Protein AF-A0AAJ2A464-F1 (afdb_monomer)

Radius of gyration: 26.7 Å; Cα contacts (8 Å, |Δi|>4): 63; chains: 1; bounding box: 51×37×74 Å

Foldseek 3Di:
DDDPDFDADVVVHRDGCPDPVNVVVVVVVVVVVVVVVVVVVVVVVVVVVVCVVVVNADDDDDLADPVLLVVLVVCVVVPHDLVVSCVVSVHDSVSSVVSVVVVVVVVVCVVPDDPVVVVVCVPCPVVPPRDDDDPPDDDDDDDPPDD

Sequence (147 aa):
MNRDIQVICLAYGKQDLCATQNYGFLHALRLANDLEHKARLDRGRETSQGKKDDGIVQGRPLSLSHDQRQRALESLAMGSTVADVARTFETSRQTIMRLRDALRDADYCLGFAPADWRNQLVTERLARCELRTKPVGPKHGVCEIGA

Secondary structure (DSSP, 8-state):
-------B-TTT-S-BTTSGGGHHHHHHHHHHHHHHHHHHHHHHHHHHHHHHHTT---SSPPSS-HHHHHHHHHHHHTT--HHHHHHHTT--HHHHHHHHHHHHHHHHHHHSS-GGGGTTHHHHSTT-TT---------S-------

Nearest PDB structures (foldseek):
  2r0q-assembly1_F  TM=4.995E-01  e=3.765E-03  Staphylococcus aureus
  1pdn-assembly1_C  TM=8.675E-01  e=6.538E-01  Drosophila melanogaster
  1trr-assembly1_A  TM=3.636E-01  e=1.891E-01  Escherichia coli
  1tro-assembly2_E  TM=3.845E-01  e=3.404E-01  Escherichia coli str. K-12 substr. W3110
  2oz9-assembly1_R  TM=3.483E-01  e=1.032E+00  Escherichia coli

pLDDT: mean 76.91, std 22.48, range [30.61, 98.56]

Solvent-accessible surface area (backbone atoms only — not comparable to full-atom values): 9285 Å² total; per-residue (Å²): 134,88,71,99,68,83,43,68,47,77,92,86,33,99,47,53,52,74,40,80,91,29,47,70,56,54,48,49,53,49,51,51,50,54,50,53,52,48,56,53,50,51,53,51,49,54,55,52,46,52,37,48,75,72,67,49,85,78,81,79,81,72,94,57,54,75,68,54,48,52,53,48,51,51,43,44,72,74,66,49,51,57,67,56,51,14,58,78,65,76,46,55,49,68,57,45,50,51,54,53,49,54,49,52,54,49,53,52,55,65,74,73,54,62,79,78,57,63,75,64,47,71,80,58,46,84,80,51,78,84,68,88,72,81,80,86,65,83,75,92,70,79,92,79,81,80,131

Mean predicted aligned error: 13.82 Å

Structure (mmCIF, N/CA/C/O backbone):
data_AF-A0AAJ2A464-F1
#
_entry.id   AF-A0AAJ2A464-F1
#
loop_
_atom_site.group_PDB
_atom_site.id
_atom_site.type_symbol
_atom_site.label_atom_id
_atom_site.label_alt_id
_atom_site.label_comp_id
_atom_site.label_asym_id
_atom_site.label_entity_id
_atom_site.label_seq_id
_atom_site.pdbx_PDB_ins_code
_atom_site.Cartn_x
_atom_site.Cartn_y
_atom_site.Cartn_z
_atom_site.occupancy
_atom_site.B_iso_or_equiv
_atom_site.auth_seq_id
_atom_site.auth_comp_id
_atom_site.auth_asym_id
_atom_site.auth_atom_id
_atom_site.pdbx_PDB_model_num
ATOM 1 N N . MET A 1 1 ? -11.241 -19.244 16.516 1.00 41.16 1 MET A N 1
ATOM 2 C CA . MET A 1 1 ? -10.860 -19.772 17.843 1.00 41.16 1 MET A CA 1
ATOM 3 C C . MET A 1 1 ? -11.372 -18.776 18.873 1.00 41.16 1 MET A C 1
ATOM 5 O O . MET A 1 1 ? -10.781 -17.712 18.992 1.00 41.16 1 MET A O 1
ATOM 9 N N . ASN A 1 2 ? -12.519 -19.043 19.504 1.00 59.62 2 ASN A N 1
ATOM 10 C CA . ASN A 1 2 ? -12.995 -18.207 20.606 1.00 59.62 2 ASN A CA 1
ATOM 11 C C . ASN A 1 2 ? -12.286 -18.720 21.860 1.00 59.62 2 ASN A C 1
ATOM 13 O O . ASN A 1 2 ? -12.498 -19.866 22.249 1.00 59.62 2 ASN A O 1
ATOM 17 N N . ARG A 1 3 ? -11.337 -17.947 22.386 1.00 77.19 3 ARG A N 1
ATOM 18 C CA . ARG A 1 3 ? -10.705 -18.271 23.667 1.00 77.19 3 ARG A CA 1
ATOM 19 C C . ARG A 1 3 ? -11.686 -17.817 24.744 1.00 77.19 3 ARG A C 1
ATOM 21 O O . ARG A 1 3 ? -12.220 -16.721 24.620 1.00 77.19 3 ARG A O 1
ATOM 28 N N . ASP A 1 4 ? -11.936 -18.656 25.739 1.00 82.25 4 ASP A N 1
ATOM 29 C CA . ASP A 1 4 ? -12.827 -18.348 26.861 1.00 82.25 4 ASP A CA 1
ATOM 30 C C . ASP A 1 4 ? -12.165 -17.287 27.760 1.00 82.25 4 ASP A C 1
ATOM 32 O O . ASP A 1 4 ? -11.449 -17.598 28.710 1.00 82.25 4 ASP A O 1
ATOM 36 N N . ILE A 1 5 ? -12.259 -16.022 27.340 1.00 87.44 5 ILE A N 1
ATOM 37 C CA . ILE A 1 5 ? -11.577 -14.871 27.936 1.00 87.44 5 ILE A CA 1
ATOM 38 C C . ILE A 1 5 ? -12.632 -13.857 28.356 1.00 87.44 5 ILE A C 1
ATOM 40 O O . ILE A 1 5 ? -13.460 -13.446 27.545 1.00 87.44 5 ILE A O 1
ATOM 44 N N . GLN A 1 6 ? -12.529 -13.409 29.605 1.00 86.75 6 GLN A N 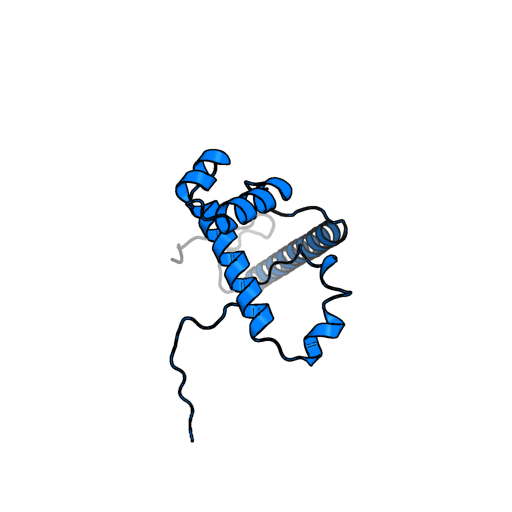1
ATOM 45 C CA . GLN A 1 6 ? -13.330 -12.320 30.153 1.00 86.75 6 GLN A CA 1
ATOM 46 C C . GLN A 1 6 ? -12.570 -11.003 30.015 1.00 86.75 6 GLN A C 1
ATOM 48 O O . GLN A 1 6 ? -11.372 -10.931 30.306 1.00 86.75 6 GLN A O 1
ATOM 53 N N . VAL A 1 7 ? -13.264 -9.951 29.589 1.00 88.69 7 VAL A N 1
ATOM 54 C CA . VAL A 1 7 ? -12.672 -8.621 29.408 1.00 88.69 7 VAL A CA 1
ATOM 55 C C . VAL A 1 7 ? -13.407 -7.640 30.305 1.00 88.69 7 VAL A C 1
ATOM 57 O O . VAL A 1 7 ? -14.565 -7.316 30.067 1.00 88.69 7 VAL A O 1
ATOM 60 N N . ILE A 1 8 ? -12.724 -7.137 31.333 1.00 90.44 8 ILE A N 1
ATOM 61 C CA . ILE A 1 8 ? -13.310 -6.220 32.317 1.00 90.44 8 ILE A CA 1
ATOM 62 C C . ILE A 1 8 ? -12.700 -4.830 32.140 1.00 90.44 8 ILE A C 1
ATOM 64 O O . ILE A 1 8 ? -11.484 -4.660 32.222 1.00 90.44 8 ILE A O 1
ATOM 68 N N . CYS A 1 9 ? -13.548 -3.820 31.939 1.00 85.19 9 CYS A N 1
ATOM 69 C CA . CYS A 1 9 ? -13.131 -2.419 31.904 1.00 85.19 9 CYS A CA 1
ATOM 70 C C . CYS A 1 9 ? -13.405 -1.750 33.254 1.00 85.19 9 CYS A C 1
ATOM 72 O O . CYS A 1 9 ? -14.538 -1.380 33.549 1.00 85.19 9 CYS A O 1
ATOM 74 N N . LEU A 1 10 ? -12.355 -1.537 34.056 1.00 90.38 10 LEU A N 1
ATOM 75 C CA . LEU A 1 10 ? -12.474 -0.992 35.417 1.00 90.38 10 LEU A CA 1
ATOM 76 C C . LEU A 1 10 ? -13.190 0.368 35.482 1.00 90.38 10 LEU A C 1
ATOM 78 O O . LEU A 1 10 ? -13.866 0.643 36.467 1.00 90.38 10 LEU A O 1
ATOM 82 N N . ALA A 1 11 ? -13.074 1.192 34.436 1.00 87.12 11 ALA A N 1
ATOM 83 C CA . ALA A 1 11 ? -13.729 2.498 34.359 1.00 87.12 11 ALA A CA 1
ATOM 84 C C . ALA A 1 11 ? -15.248 2.407 34.125 1.00 87.12 11 ALA A C 1
ATOM 86 O O . ALA A 1 11 ? -15.985 3.297 34.538 1.00 87.12 11 ALA A O 1
ATOM 87 N N . TYR A 1 12 ? -15.715 1.340 33.472 1.00 79.62 12 TYR A N 1
ATOM 88 C CA . TYR A 1 12 ? -17.135 1.094 33.204 1.00 79.62 12 TYR A CA 1
ATOM 89 C C . TYR A 1 12 ? -17.798 0.251 34.310 1.00 79.62 12 TYR A C 1
ATOM 91 O O . TYR A 1 12 ? -19.018 0.225 34.442 1.00 79.62 12 TYR A O 1
ATOM 99 N N . GLY A 1 13 ? -16.983 -0.416 35.131 1.00 83.88 13 GLY A N 1
ATOM 100 C CA . GLY A 1 13 ? -17.405 -1.246 36.254 1.00 83.88 13 GLY A CA 1
ATOM 101 C C . GLY A 1 13 ? -16.859 -2.671 36.158 1.00 83.88 13 GLY A C 1
ATOM 102 O O . GLY A 1 13 ? -16.203 -3.059 35.195 1.00 83.88 13 GLY A O 1
ATOM 103 N N . LYS A 1 14 ? -17.136 -3.496 37.172 1.00 84.56 14 LYS A N 1
ATOM 104 C CA . LYS A 1 14 ? -16.721 -4.913 37.206 1.00 84.56 14 LYS A CA 1
ATOM 105 C C . LYS A 1 14 ? -17.662 -5.809 36.384 1.00 84.56 14 LYS A C 1
ATOM 107 O O . LYS A 1 14 ? -18.168 -6.801 36.897 1.00 84.56 14 LYS A O 1
ATOM 112 N N . GLN A 1 15 ? -17.944 -5.429 35.140 1.00 83.81 15 GLN A N 1
ATOM 113 C CA . GLN A 1 15 ? -18.773 -6.206 34.215 1.00 83.81 15 GLN A CA 1
ATOM 114 C C . GLN A 1 15 ? -17.914 -6.778 33.088 1.00 83.81 15 GLN A C 1
ATOM 116 O O . GLN A 1 15 ? -17.019 -6.100 32.582 1.00 83.81 15 GLN A O 1
ATOM 121 N N . ASP A 1 16 ? -18.198 -8.019 32.698 1.00 87.94 16 ASP A N 1
ATOM 122 C CA . ASP A 1 16 ? -17.557 -8.646 31.546 1.00 87.94 16 ASP A CA 1
ATOM 123 C C . ASP A 1 16 ? -18.148 -8.085 30.248 1.00 87.94 16 ASP A C 1
ATOM 125 O O . ASP A 1 16 ? -19.330 -8.261 29.946 1.00 87.94 16 ASP A O 1
ATOM 129 N N . LEU A 1 17 ? -17.320 -7.403 29.464 1.00 86.38 17 LEU A N 1
ATOM 130 C CA . LEU A 1 17 ? -17.703 -6.806 28.189 1.00 86.38 17 LEU A CA 1
ATOM 131 C C . LEU A 1 17 ? -18.058 -7.857 27.133 1.00 86.38 17 LEU A C 1
ATOM 133 O O . LEU A 1 17 ? -18.781 -7.537 26.193 1.00 86.38 17 LEU A O 1
ATOM 137 N N . CYS A 1 18 ? -17.582 -9.095 27.285 1.00 84.50 18 CYS A N 1
ATOM 138 C CA . CYS A 1 18 ? -17.873 -10.198 26.372 1.00 84.50 18 CYS A CA 1
ATOM 139 C C . CYS A 1 18 ? -19.202 -10.911 26.674 1.00 84.50 18 CYS A C 1
ATOM 141 O O . CYS A 1 18 ? -19.630 -11.754 25.880 1.00 84.50 18 CYS A O 1
ATOM 143 N N . ALA A 1 19 ? -19.881 -10.553 27.771 1.00 86.06 19 ALA A N 1
ATOM 144 C CA . ALA A 1 19 ? -21.200 -11.077 28.099 1.00 86.06 19 ALA A CA 1
ATOM 145 C C . ALA A 1 19 ? -22.250 -10.672 27.049 1.00 86.06 19 ALA A C 1
ATOM 147 O O . ALA A 1 19 ? -22.205 -9.584 26.471 1.00 86.06 19 ALA A O 1
ATOM 148 N N . THR A 1 20 ? -23.251 -11.528 26.837 1.00 84.88 20 THR A N 1
ATOM 149 C CA . THR A 1 20 ? -24.300 -11.352 25.813 1.00 84.88 20 THR A CA 1
ATOM 150 C C . THR A 1 20 ? -25.071 -10.035 25.943 1.00 84.88 20 THR A C 1
ATOM 152 O O . THR A 1 20 ? -25.411 -9.409 24.940 1.00 84.88 20 THR A O 1
ATOM 155 N N . GLN A 1 21 ? -25.285 -9.564 27.174 1.00 85.25 21 GLN A N 1
ATOM 156 C CA . GLN A 1 21 ? -25.907 -8.271 27.483 1.00 85.25 21 GLN A CA 1
ATOM 157 C C . GLN A 1 21 ? -25.137 -7.056 26.931 1.00 85.25 21 GLN A C 1
ATOM 159 O O . GLN A 1 21 ? -25.728 -6.005 26.701 1.00 85.25 21 GLN A O 1
ATOM 164 N N . ASN A 1 22 ? -23.834 -7.207 26.674 1.00 85.00 22 ASN A N 1
ATOM 165 C CA . ASN A 1 22 ? -22.933 -6.135 26.252 1.00 85.00 22 ASN A CA 1
ATOM 166 C C . ASN A 1 22 ? -22.620 -6.166 24.744 1.00 85.00 22 ASN A C 1
ATOM 168 O O . ASN A 1 22 ? -21.819 -5.362 24.261 1.00 85.00 22 ASN A O 1
ATOM 172 N N . TYR A 1 23 ? -23.282 -7.027 23.959 1.00 88.62 23 TYR A N 1
ATOM 173 C CA . TYR A 1 23 ? -23.063 -7.088 22.509 1.00 88.62 23 TYR A CA 1
ATOM 174 C C . TYR A 1 23 ? -23.372 -5.779 21.787 1.00 88.62 23 TYR A C 1
ATOM 176 O O . TYR A 1 23 ? -22.625 -5.407 20.885 1.00 88.62 23 TYR A O 1
ATOM 184 N N . GLY A 1 24 ? -24.414 -5.049 22.198 1.00 89.81 24 GLY A N 1
ATOM 185 C CA . GLY A 1 24 ? -24.707 -3.729 21.633 1.00 89.81 24 GLY A CA 1
ATOM 186 C C . GLY A 1 24 ? -23.553 -2.740 21.842 1.00 89.81 24 GLY A C 1
ATOM 187 O O . GLY A 1 24 ? -23.192 -2.006 20.925 1.00 89.81 24 GLY A O 1
ATOM 188 N N . PHE A 1 25 ? -22.912 -2.785 23.013 1.00 89.12 25 PHE A N 1
ATOM 189 C CA . PHE A 1 25 ? -21.766 -1.938 23.342 1.00 89.12 25 PHE A CA 1
ATOM 190 C C . PHE A 1 25 ? -20.516 -2.318 22.538 1.00 89.12 25 PHE A C 1
ATOM 192 O O . PHE A 1 25 ? -19.905 -1.456 21.906 1.00 89.12 25 PHE A O 1
ATOM 199 N N . LEU A 1 26 ? -20.163 -3.608 22.483 1.00 90.19 26 LEU A N 1
ATOM 200 C CA . LEU A 1 26 ? -19.050 -4.079 21.648 1.00 90.19 26 LEU A CA 1
ATOM 201 C C . LEU A 1 26 ? -19.278 -3.769 20.163 1.00 90.19 26 LEU A C 1
ATOM 203 O O . LEU A 1 26 ? -18.339 -3.413 19.450 1.00 90.19 26 LEU A O 1
ATOM 207 N N . HIS A 1 27 ? -20.523 -3.871 19.695 1.00 92.88 27 HIS A N 1
ATOM 208 C CA . HIS A 1 27 ? -20.884 -3.502 18.334 1.00 92.88 27 HIS A CA 1
ATOM 209 C C . HIS A 1 27 ? -20.692 -2.002 18.089 1.00 92.88 27 HIS A C 1
ATOM 211 O O . HIS A 1 27 ? -20.088 -1.631 17.086 1.00 92.88 27 HIS A O 1
ATOM 217 N N . ALA A 1 28 ? -21.112 -1.145 19.022 1.00 94.75 28 ALA A N 1
ATOM 218 C CA . ALA A 1 28 ? -20.885 0.295 18.935 1.00 94.75 28 ALA A CA 1
ATOM 219 C C . ALA A 1 28 ? -19.387 0.646 18.886 1.00 94.7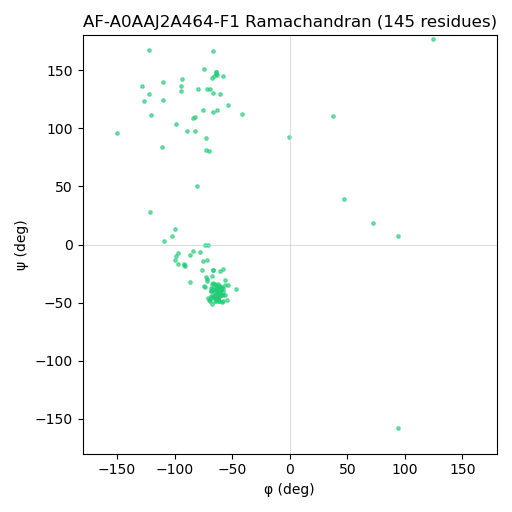5 28 ALA A C 1
ATOM 221 O O . ALA A 1 28 ? -18.977 1.435 18.037 1.00 94.75 28 ALA A O 1
ATOM 222 N N . LEU A 1 29 ? -18.552 0.014 19.723 1.00 93.31 29 LEU A N 1
ATOM 223 C CA . LEU A 1 29 ? -17.094 0.191 19.676 1.00 93.31 29 LEU A CA 1
ATOM 224 C C . LEU A 1 29 ? -16.504 -0.238 18.330 1.00 93.31 29 LEU A C 1
ATOM 226 O O . LEU A 1 29 ? -15.646 0.451 17.778 1.00 93.31 29 LEU A O 1
ATOM 230 N N . ARG A 1 30 ? -16.982 -1.355 17.775 1.00 95.88 30 ARG A N 1
ATOM 231 C CA . ARG A 1 30 ? -16.562 -1.815 16.450 1.00 95.88 30 ARG A CA 1
ATOM 232 C C . ARG A 1 30 ? -16.933 -0.808 15.364 1.00 95.88 30 ARG A C 1
ATOM 234 O O . ARG A 1 30 ? -16.079 -0.468 14.553 1.00 95.88 30 ARG A O 1
ATOM 241 N N . LEU A 1 31 ? -18.165 -0.301 15.374 1.00 98.44 31 LEU A N 1
ATOM 242 C CA . LEU A 1 31 ? -18.615 0.717 14.423 1.00 98.44 31 LEU A CA 1
ATOM 243 C C . LEU A 1 31 ? -17.802 2.012 14.547 1.00 98.44 31 LEU A C 1
ATOM 245 O O . LEU A 1 31 ? -17.436 2.595 13.528 1.00 98.44 31 LEU A O 1
ATOM 249 N N . ALA A 1 32 ? -17.479 2.437 15.771 1.00 98.25 32 ALA A N 1
ATOM 250 C CA . ALA A 1 32 ? -16.634 3.604 16.012 1.00 98.25 32 ALA A CA 1
ATOM 251 C C . ALA A 1 32 ? -15.224 3.413 15.428 1.00 98.25 32 ALA A C 1
ATOM 253 O O . ALA A 1 32 ? -14.736 4.280 14.704 1.00 98.25 32 ALA A O 1
ATOM 254 N N . ASN A 1 33 ? -14.603 2.253 15.665 1.00 98.31 33 ASN A N 1
ATOM 255 C CA . ASN A 1 33 ? -13.309 1.908 15.075 1.00 98.31 33 ASN A CA 1
ATOM 256 C C . ASN A 1 33 ? -13.368 1.862 13.539 1.00 98.31 33 ASN A C 1
ATOM 258 O O . ASN A 1 33 ? -12.478 2.383 12.868 1.00 98.31 33 ASN A O 1
ATOM 262 N N . ASP A 1 34 ? -14.416 1.265 12.969 1.00 98.25 34 ASP A N 1
ATOM 263 C CA . ASP A 1 34 ? -14.588 1.175 11.517 1.00 98.25 34 ASP A CA 1
ATOM 264 C C . ASP A 1 34 ? -14.755 2.567 10.885 1.00 98.25 34 ASP A C 1
ATOM 266 O O . ASP A 1 34 ? -14.211 2.829 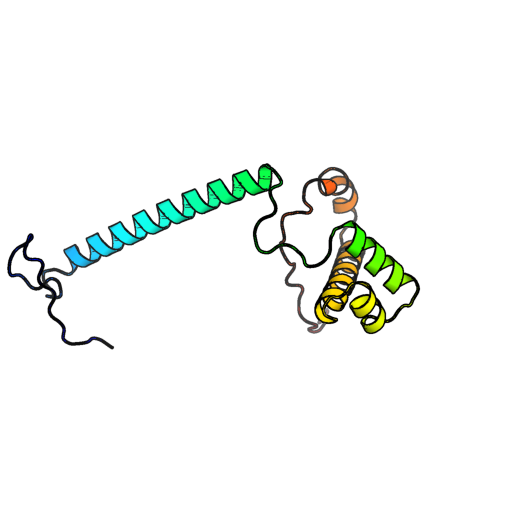9.809 1.00 98.25 34 ASP A O 1
ATOM 270 N N . LEU A 1 35 ? -15.466 3.476 11.559 1.00 98.50 35 LEU A N 1
ATOM 271 C CA . LEU A 1 35 ? -15.618 4.868 11.139 1.00 98.50 35 LEU A CA 1
ATOM 272 C C . LEU A 1 35 ? -14.284 5.621 11.180 1.00 98.50 35 LEU A C 1
ATOM 274 O O . LEU A 1 35 ? -13.913 6.256 10.193 1.00 98.50 35 LEU A O 1
ATOM 278 N N . GLU A 1 36 ? -13.533 5.518 12.279 1.00 98.56 36 GLU A N 1
ATOM 279 C CA . GLU A 1 36 ? -12.224 6.167 12.411 1.00 98.56 36 GLU A CA 1
ATOM 280 C C . GLU A 1 36 ? -11.232 5.638 11.368 1.00 98.56 36 GLU A C 1
ATOM 282 O O . GLU A 1 36 ? -10.506 6.404 10.726 1.00 98.56 36 GLU A O 1
ATOM 287 N N . HIS A 1 37 ? -11.220 4.321 11.157 1.00 98.25 37 HIS A N 1
ATOM 288 C CA . HIS A 1 37 ? -10.359 3.688 10.170 1.00 98.25 37 HIS A CA 1
ATOM 289 C C . HIS A 1 37 ? -10.673 4.178 8.754 1.00 98.25 37 HIS A C 1
ATOM 291 O O . HIS A 1 37 ? -9.752 4.540 8.020 1.00 98.25 37 HIS A O 1
ATOM 297 N N . LYS A 1 38 ? -11.959 4.256 8.386 1.00 98.38 38 LYS A N 1
ATOM 298 C CA . LYS A 1 38 ? -12.386 4.805 7.091 1.00 98.38 38 LYS A CA 1
ATOM 299 C C . LYS A 1 38 ? -11.978 6.267 6.937 1.00 98.38 38 LYS A C 1
ATOM 301 O O . LYS A 1 38 ? -11.310 6.591 5.963 1.00 98.38 38 LYS A O 1
ATOM 306 N N . ALA A 1 39 ? -12.248 7.111 7.933 1.00 98.31 39 ALA A N 1
ATOM 307 C CA . ALA A 1 39 ? -11.858 8.521 7.896 1.00 98.31 39 ALA A CA 1
ATOM 308 C C . ALA A 1 39 ? -10.335 8.710 7.726 1.00 98.31 39 ALA A C 1
ATOM 310 O O . ALA A 1 39 ? -9.884 9.590 6.989 1.00 98.31 39 ALA A O 1
ATOM 311 N N . ARG A 1 40 ? -9.521 7.860 8.368 1.00 97.88 40 ARG A N 1
ATOM 312 C CA . ARG A 1 40 ? -8.059 7.853 8.197 1.00 97.88 40 ARG A CA 1
ATOM 313 C C . ARG A 1 40 ? -7.646 7.424 6.785 1.00 97.88 40 ARG A C 1
ATOM 315 O O . ARG A 1 40 ? -6.753 8.044 6.207 1.00 97.88 40 ARG A O 1
ATOM 322 N N . LEU A 1 41 ? -8.265 6.375 6.240 1.00 98.31 41 LEU A N 1
ATOM 323 C CA . LEU A 1 41 ? -7.994 5.898 4.881 1.00 98.31 41 LEU A CA 1
ATOM 324 C C . LEU A 1 41 ? -8.370 6.939 3.829 1.00 98.31 41 LEU A C 1
ATOM 326 O O . LEU A 1 41 ? -7.593 7.157 2.902 1.00 98.31 41 LEU A O 1
ATOM 330 N N . ASP A 1 42 ? -9.520 7.588 3.980 1.00 98.25 42 ASP A N 1
ATOM 331 C CA . ASP A 1 42 ? -10.018 8.568 3.018 1.00 98.25 42 ASP A CA 1
ATOM 332 C C . ASP A 1 42 ? -9.112 9.801 2.978 1.00 98.25 42 ASP A C 1
ATOM 334 O O . ASP A 1 42 ? -8.622 10.156 1.908 1.00 98.25 42 ASP A O 1
ATOM 338 N N . ARG A 1 43 ? -8.700 10.327 4.139 1.00 98.19 43 ARG A N 1
ATOM 339 C CA . ARG A 1 43 ? -7.662 11.371 4.201 1.00 98.19 43 ARG A CA 1
ATOM 340 C C . ARG A 1 43 ? -6.341 10.921 3.561 1.00 98.19 43 ARG A C 1
ATOM 342 O O . ARG A 1 43 ? -5.666 11.685 2.872 1.00 98.19 43 ARG A O 1
ATOM 349 N N . GLY A 1 44 ? -5.940 9.669 3.784 1.00 97.25 44 GLY A N 1
ATOM 350 C CA . GLY A 1 44 ? -4.753 9.075 3.160 1.00 97.25 44 GLY A CA 1
ATOM 351 C C . GLY A 1 44 ? -4.844 9.011 1.630 1.00 97.25 44 GLY A C 1
ATOM 352 O O . GLY A 1 44 ? -3.856 9.238 0.930 1.00 97.25 44 GLY A O 1
ATOM 353 N N . ARG A 1 45 ? -6.034 8.735 1.094 1.00 96.00 45 ARG A N 1
ATOM 354 C CA . ARG A 1 45 ? -6.305 8.727 -0.349 1.00 96.00 45 ARG A CA 1
ATOM 355 C C . ARG A 1 45 ? -6.292 10.129 -0.931 1.00 96.00 45 ARG A C 1
ATOM 357 O O . ARG A 1 45 ? -5.629 10.319 -1.941 1.00 96.00 45 ARG A O 1
ATOM 364 N N . GLU A 1 46 ? -6.950 11.086 -0.285 1.00 96.81 46 GLU A N 1
ATOM 365 C CA . GLU A 1 46 ? -6.956 12.496 -0.698 1.00 96.81 46 GLU A CA 1
ATOM 366 C C . GLU A 1 46 ? -5.534 13.056 -0.745 1.00 96.81 46 GLU A C 1
ATOM 368 O O . GLU A 1 46 ? -5.106 13.598 -1.758 1.00 96.81 46 GLU A O 1
ATOM 373 N N . THR A 1 47 ? -4.748 12.830 0.310 1.00 95.75 47 THR A N 1
ATOM 374 C CA . THR A 1 47 ? -3.341 13.261 0.351 1.00 95.75 47 THR A CA 1
ATOM 375 C C . THR A 1 47 ? -2.477 12.561 -0.696 1.00 95.75 47 THR A C 1
ATOM 377 O O . THR A 1 47 ? -1.629 13.199 -1.316 1.00 95.75 47 THR A O 1
ATOM 380 N N . SER A 1 48 ? -2.683 11.263 -0.934 1.00 94.19 48 SER A N 1
ATOM 381 C CA . SER A 1 48 ? -1.985 10.545 -2.010 1.00 94.19 48 SER A CA 1
ATOM 382 C C . SER A 1 48 ? -2.389 11.052 -3.393 1.00 94.19 48 SER A C 1
ATOM 384 O O . SER A 1 48 ? -1.557 11.050 -4.295 1.00 94.19 48 SER A O 1
ATOM 386 N N . GLN A 1 49 ? -3.650 11.451 -3.570 1.00 93.12 49 GLN A N 1
ATOM 387 C CA . GLN A 1 49 ? -4.157 12.012 -4.816 1.00 93.12 49 GLN A CA 1
ATOM 388 C C . GLN A 1 49 ? -3.570 13.399 -5.068 1.00 93.12 49 GLN A C 1
ATOM 390 O O . GLN A 1 49 ? -2.989 13.590 -6.125 1.00 93.12 49 GLN A O 1
ATOM 395 N N . GLY A 1 50 ? -3.571 14.290 -4.072 1.00 92.94 50 GLY A N 1
ATOM 396 C CA . GLY A 1 50 ? -2.917 15.597 -4.189 1.00 92.94 50 GLY A CA 1
ATOM 397 C C . GLY A 1 50 ? -1.436 15.475 -4.556 1.00 92.94 50 GLY A C 1
ATOM 398 O O . GLY A 1 50 ? -0.977 16.114 -5.489 1.00 92.94 50 GLY A O 1
ATOM 399 N N . LYS A 1 51 ? -0.701 14.540 -3.934 1.00 93.31 51 LYS A N 1
ATOM 400 C CA . LYS A 1 51 ? 0.698 14.277 -4.315 1.00 93.31 51 LYS A CA 1
ATOM 401 C C . LYS A 1 51 ? 0.864 13.786 -5.753 1.00 93.31 51 LYS A C 1
ATOM 403 O O . LYS A 1 51 ? 1.879 14.084 -6.369 1.00 93.31 51 LYS A O 1
ATOM 408 N N . LYS A 1 52 ? -0.077 12.988 -6.265 1.00 88.19 52 LYS A N 1
ATOM 409 C CA . LYS A 1 52 ? -0.058 12.557 -7.671 1.00 88.19 52 LYS A CA 1
ATOM 410 C C . LYS A 1 52 ? -0.328 13.734 -8.601 1.00 88.19 52 LYS A C 1
ATOM 412 O O . LYS A 1 52 ? 0.324 13.829 -9.629 1.00 88.19 52 LYS A O 1
ATOM 417 N N . ASP A 1 53 ? -1.255 14.611 -8.232 1.00 90.00 53 ASP A N 1
ATOM 418 C CA . ASP A 1 53 ? -1.585 15.805 -9.013 1.00 90.00 53 ASP A CA 1
ATOM 419 C C . ASP A 1 53 ? -0.402 16.797 -9.029 1.00 90.00 53 ASP A C 1
ATOM 421 O O . ASP A 1 53 ? -0.126 17.409 -10.057 1.00 90.00 53 ASP A O 1
ATOM 425 N N . ASP A 1 54 ? 0.377 16.851 -7.942 1.00 92.44 54 ASP A N 1
ATOM 426 C CA . ASP A 1 54 ? 1.653 17.578 -7.843 1.00 92.44 54 ASP A CA 1
ATOM 427 C C . ASP A 1 54 ? 2.822 16.891 -8.595 1.00 92.44 54 ASP A C 1
ATOM 429 O O . ASP A 1 54 ? 3.953 17.382 -8.569 1.00 92.44 54 ASP A O 1
ATOM 433 N N . GLY A 1 55 ? 2.596 15.735 -9.234 1.00 87.56 55 GLY A N 1
ATOM 434 C CA . GLY A 1 55 ? 3.621 14.972 -9.962 1.00 87.56 55 GLY A CA 1
ATOM 435 C C . GLY A 1 55 ? 4.651 14.271 -9.067 1.00 87.56 55 GLY A C 1
ATOM 436 O O . GLY A 1 55 ? 5.752 13.925 -9.501 1.00 87.56 55 GLY A O 1
ATOM 437 N N . ILE A 1 56 ? 4.344 14.076 -7.781 1.00 87.69 56 ILE A N 1
ATOM 438 C CA . ILE A 1 56 ? 5.232 13.384 -6.846 1.00 87.69 56 ILE A CA 1
ATOM 439 C C . ILE A 1 56 ? 5.051 11.874 -7.014 1.00 87.69 56 ILE A C 1
ATOM 441 O O . ILE A 1 56 ? 4.055 11.289 -6.569 1.00 87.69 56 ILE A O 1
ATOM 445 N N . VAL A 1 57 ? 6.077 11.222 -7.567 1.00 85.62 57 VAL A N 1
ATOM 446 C CA . VAL A 1 57 ? 6.127 9.765 -7.756 1.00 85.62 57 VAL A CA 1
ATOM 447 C C . VAL A 1 57 ? 5.855 9.029 -6.439 1.00 85.62 57 VAL A C 1
ATOM 449 O O . VAL A 1 57 ? 6.584 9.164 -5.455 1.00 85.62 57 VAL A O 1
ATOM 452 N N . GLN A 1 58 ? 4.801 8.209 -6.427 1.00 86.75 58 GLN A N 1
ATOM 453 C CA . GLN A 1 58 ? 4.409 7.402 -5.270 1.00 86.75 58 GLN A CA 1
ATOM 454 C C . GLN A 1 58 ? 5.001 5.988 -5.333 1.00 86.75 58 GLN A C 1
ATOM 456 O O . GLN A 1 58 ? 4.997 5.332 -6.376 1.00 86.75 58 GLN A O 1
ATOM 461 N N . GLY A 1 59 ? 5.406 5.465 -4.175 1.00 88.56 59 GLY A N 1
ATOM 462 C CA . GLY A 1 59 ? 5.865 4.086 -4.018 1.00 88.56 59 GLY A CA 1
ATOM 463 C C . GLY A 1 59 ? 7.379 3.925 -4.132 1.00 88.56 59 GLY A C 1
ATOM 464 O O . GLY A 1 59 ? 8.149 4.848 -3.881 1.00 88.56 59 GLY A O 1
ATOM 465 N N . ARG A 1 60 ? 7.821 2.703 -4.446 1.00 89.69 60 ARG A N 1
ATOM 466 C CA . ARG A 1 60 ? 9.250 2.403 -4.574 1.00 89.69 60 ARG A CA 1
ATOM 467 C C . ARG A 1 60 ? 9.799 3.055 -5.852 1.00 89.69 60 ARG A C 1
ATOM 469 O O . ARG A 1 60 ? 9.184 2.861 -6.903 1.00 89.69 60 ARG A O 1
ATOM 476 N N . PRO A 1 61 ? 10.959 3.734 -5.801 1.00 86.38 61 PRO A N 1
ATOM 477 C CA . PRO A 1 61 ? 11.590 4.264 -7.003 1.00 86.38 61 PRO A CA 1
ATOM 478 C C . PRO A 1 61 ? 11.882 3.147 -8.011 1.00 86.38 61 PRO A C 1
ATOM 480 O O . PRO A 1 61 ? 12.198 2.009 -7.643 1.00 86.38 61 PRO A O 1
ATOM 483 N N . LEU A 1 62 ? 11.757 3.475 -9.297 1.00 86.44 62 LEU A N 1
ATOM 484 C CA . LEU A 1 62 ? 12.112 2.567 -10.384 1.00 86.44 62 LEU A CA 1
ATOM 485 C C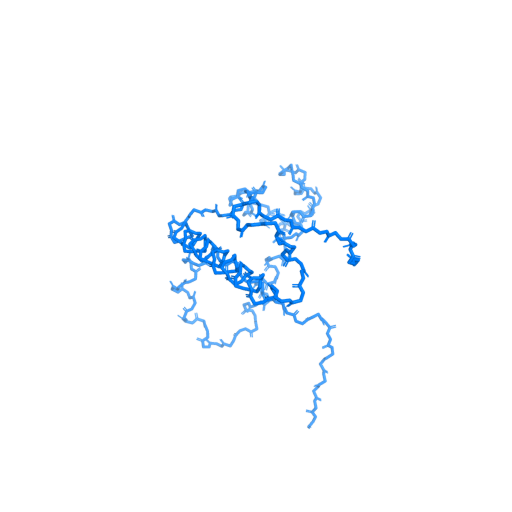 . LEU A 1 62 ? 13.624 2.319 -10.380 1.00 86.44 62 LEU A C 1
ATOM 487 O O . LEU A 1 62 ? 14.408 3.215 -10.085 1.00 86.44 62 LEU A O 1
ATOM 491 N N . SER A 1 63 ? 14.039 1.104 -10.742 1.00 87.50 63 SER A N 1
ATOM 492 C CA . SER A 1 63 ? 15.462 0.742 -10.814 1.00 87.50 63 SER A CA 1
ATOM 493 C C . SER A 1 63 ? 16.203 1.377 -11.992 1.00 87.50 63 SER A C 1
ATOM 495 O O . SER A 1 63 ? 17.418 1.278 -12.051 1.00 87.50 63 SER A O 1
ATOM 497 N N . LEU A 1 64 ? 15.474 1.947 -12.954 1.00 88.25 64 LEU A N 1
ATOM 498 C CA . LEU A 1 64 ? 16.016 2.622 -14.130 1.00 88.25 64 LEU A CA 1
ATOM 499 C C . LEU A 1 64 ? 15.371 4.003 -14.239 1.00 88.25 64 LEU A C 1
ATOM 501 O O . LEU A 1 64 ? 14.148 4.117 -14.088 1.00 88.25 64 LEU A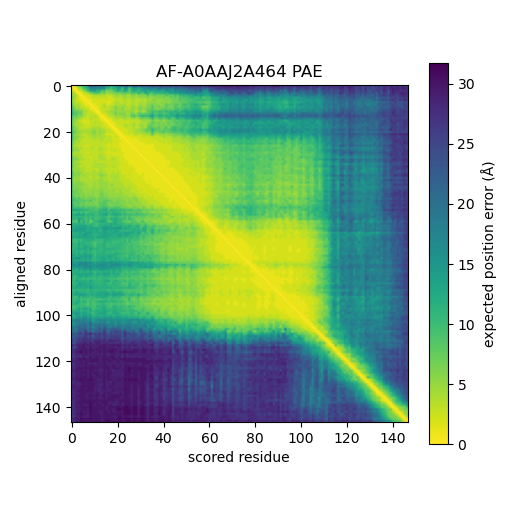 O 1
ATOM 505 N N . SER A 1 65 ? 16.173 5.022 -14.542 1.00 88.44 65 SER A N 1
ATOM 506 C CA . SER A 1 65 ? 15.670 6.355 -14.888 1.00 88.44 65 SER A CA 1
ATOM 507 C C . SER A 1 65 ? 14.916 6.339 -16.222 1.00 88.44 65 SER A C 1
ATOM 509 O O . SER A 1 65 ? 14.999 5.376 -16.989 1.00 88.44 65 SER A O 1
ATOM 511 N N . HIS A 1 66 ? 14.180 7.410 -16.521 1.00 85.00 66 HIS A N 1
ATOM 512 C CA . HIS A 1 66 ? 13.479 7.549 -17.799 1.00 85.00 66 HIS A CA 1
ATOM 513 C C . HIS A 1 66 ? 14.434 7.377 -18.998 1.00 85.00 66 HIS A C 1
ATOM 515 O O . HIS A 1 66 ? 14.189 6.548 -19.874 1.00 85.00 66 HIS A O 1
ATOM 521 N N . ASP A 1 67 ? 15.582 8.055 -18.970 1.00 87.62 67 ASP A N 1
ATOM 522 C CA . ASP A 1 67 ? 16.578 7.994 -20.045 1.00 87.62 67 ASP A CA 1
ATOM 523 C C . ASP A 1 67 ? 17.220 6.610 -20.169 1.00 87.62 67 ASP A C 1
ATOM 525 O O . ASP A 1 67 ? 17.436 6.109 -21.271 1.00 87.62 67 ASP A O 1
ATOM 529 N N . GLN A 1 68 ? 17.496 5.951 -19.039 1.00 90.81 68 GLN A N 1
ATOM 530 C CA . GLN A 1 68 ? 18.027 4.588 -19.042 1.00 90.81 68 GLN A CA 1
ATOM 531 C C . GLN A 1 68 ? 17.025 3.597 -19.635 1.00 90.81 68 GLN A C 1
ATOM 533 O O . GLN A 1 68 ? 17.418 2.689 -20.363 1.00 90.81 68 GLN A O 1
ATOM 538 N N . ARG A 1 69 ? 15.726 3.776 -19.367 1.00 91.75 69 ARG A N 1
ATOM 539 C CA . ARG A 1 69 ? 14.674 2.950 -19.972 1.00 91.75 69 ARG A CA 1
ATOM 540 C C . ARG A 1 69 ? 14.622 3.146 -21.482 1.00 91.75 69 ARG A C 1
ATOM 542 O O . ARG A 1 69 ? 14.551 2.152 -22.197 1.00 91.75 69 ARG A O 1
ATOM 549 N N . GLN A 1 70 ? 14.701 4.389 -21.950 1.00 89.94 70 GLN A N 1
ATOM 550 C CA . GLN A 1 70 ? 14.693 4.696 -23.378 1.00 89.94 70 GLN A CA 1
ATOM 551 C C . GLN A 1 70 ? 15.892 4.055 -24.095 1.00 89.94 70 GLN A C 1
ATOM 553 O O . GLN A 1 70 ? 15.711 3.302 -25.050 1.00 89.94 70 GLN A O 1
ATOM 558 N N . ARG A 1 71 ? 17.104 4.217 -23.551 1.00 92.31 71 ARG A N 1
ATOM 559 C CA . ARG A 1 71 ? 18.322 3.588 -24.097 1.00 92.31 71 ARG A CA 1
ATOM 560 C C . ARG A 1 71 ? 18.280 2.060 -24.050 1.00 92.31 71 ARG A C 1
ATOM 562 O O . ARG A 1 71 ? 18.786 1.394 -24.953 1.00 92.31 71 ARG A O 1
ATOM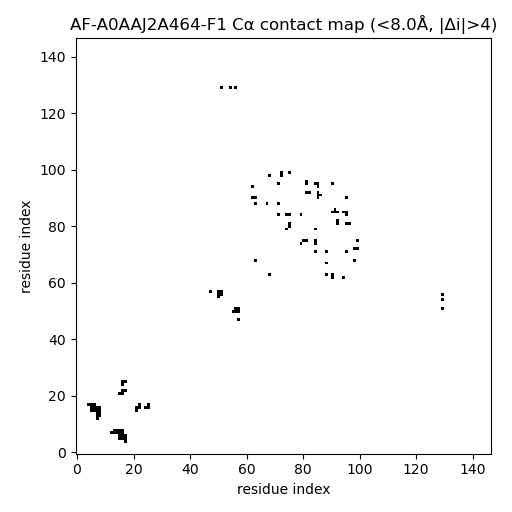 569 N N . ALA A 1 72 ? 17.687 1.482 -23.005 1.00 92.12 72 ALA A N 1
ATOM 570 C CA . ALA A 1 72 ? 17.499 0.037 -22.908 1.00 92.12 72 ALA A CA 1
ATOM 571 C C . ALA A 1 72 ? 16.536 -0.483 -23.987 1.00 92.12 72 ALA A C 1
ATOM 573 O O . ALA A 1 72 ? 16.804 -1.524 -24.582 1.00 92.12 72 ALA A O 1
ATOM 574 N N . LEU A 1 73 ? 15.448 0.241 -24.271 1.00 90.88 73 LEU A N 1
ATOM 575 C CA . LEU A 1 73 ? 14.515 -0.092 -25.351 1.00 90.88 73 LEU A CA 1
ATOM 576 C C . LEU A 1 73 ? 15.170 0.026 -26.731 1.00 90.88 73 LEU A C 1
ATOM 578 O O . LEU A 1 73 ? 15.038 -0.890 -27.537 1.00 90.88 73 LEU A O 1
ATOM 582 N N . GLU A 1 74 ? 15.933 1.090 -26.978 1.00 91.25 74 GLU A N 1
ATOM 583 C CA . GLU A 1 74 ? 16.703 1.266 -28.219 1.00 91.25 74 GLU A CA 1
ATOM 584 C C . GLU A 1 74 ? 17.717 0.132 -28.417 1.00 91.25 74 GLU A C 1
ATOM 586 O O . GLU A 1 74 ? 17.800 -0.454 -29.494 1.00 91.25 74 GLU A O 1
ATOM 591 N N . SER A 1 75 ? 18.428 -0.256 -27.355 1.00 91.06 75 SER A N 1
ATOM 592 C CA . SER A 1 75 ? 19.376 -1.379 -27.389 1.00 91.06 75 SER A CA 1
ATOM 593 C C . SER A 1 75 ? 18.696 -2.702 -27.748 1.00 91.06 75 SER A C 1
ATOM 595 O O . SER A 1 75 ? 19.240 -3.490 -28.524 1.00 91.06 75 SER A O 1
ATOM 597 N N . LEU A 1 76 ? 17.494 -2.941 -27.212 1.00 91.56 76 LEU A N 1
ATOM 598 C CA . LEU A 1 76 ? 16.681 -4.108 -27.559 1.00 91.56 76 LEU A CA 1
ATOM 599 C C . LEU A 1 76 ? 16.177 -4.045 -29.010 1.00 91.56 76 LEU A C 1
ATOM 601 O O . LEU A 1 76 ? 16.157 -5.076 -29.678 1.00 91.56 76 LEU A O 1
ATOM 605 N N . ALA A 1 77 ? 15.801 -2.863 -29.510 1.00 88.25 77 ALA A N 1
ATOM 606 C CA . ALA A 1 77 ? 15.358 -2.665 -30.893 1.00 88.25 77 ALA A CA 1
ATOM 607 C C . ALA A 1 77 ? 16.493 -2.883 -31.909 1.00 88.25 77 ALA A C 1
ATOM 609 O O . ALA A 1 77 ? 16.260 -3.443 -32.976 1.00 88.25 77 ALA A O 1
ATOM 610 N N . MET A 1 78 ? 17.731 -2.537 -31.545 1.00 91.06 78 MET A N 1
ATOM 611 C CA . MET A 1 78 ? 18.941 -2.853 -32.318 1.00 91.06 78 MET A CA 1
ATOM 612 C C . MET A 1 78 ? 19.316 -4.349 -32.296 1.00 91.06 78 MET A C 1
ATOM 614 O O . MET A 1 78 ? 20.305 -4.741 -32.911 1.00 91.06 78 MET A O 1
ATOM 618 N N . GLY A 1 79 ? 18.554 -5.195 -31.593 1.00 91.94 79 GLY A N 1
ATOM 619 C CA . GLY A 1 79 ? 18.754 -6.646 -31.551 1.00 91.94 79 GLY A CA 1
ATOM 620 C C . GLY A 1 79 ? 19.612 -7.156 -30.389 1.00 91.94 79 GLY A C 1
ATOM 621 O O . GLY A 1 79 ? 19.917 -8.348 -30.346 1.00 91.94 79 GLY A O 1
ATOM 622 N N . SER A 1 80 ? 19.985 -6.306 -29.423 1.00 92.94 80 SER A N 1
ATOM 623 C CA . SER A 1 80 ? 20.734 -6.751 -28.236 1.00 92.94 80 SER A CA 1
ATOM 624 C C . SER A 1 80 ? 19.913 -7.718 -27.379 1.00 92.94 80 SER A C 1
ATOM 626 O O . SER A 1 80 ? 18.694 -7.575 -27.238 1.00 92.94 80 SER A O 1
ATOM 628 N N . THR A 1 81 ? 20.571 -8.687 -26.734 1.00 95.62 81 THR A N 1
ATOM 629 C CA . THR A 1 81 ? 19.854 -9.627 -25.866 1.00 95.62 81 THR A CA 1
ATOM 630 C C . THR A 1 81 ? 19.446 -8.972 -24.544 1.00 95.62 81 THR A C 1
ATOM 632 O O . THR A 1 81 ? 20.139 -8.117 -23.993 1.00 95.62 81 THR A O 1
ATOM 635 N N . VAL A 1 82 ? 18.344 -9.446 -23.955 1.00 94.44 82 VAL A N 1
ATOM 636 C CA . VAL A 1 82 ? 17.875 -9.024 -22.618 1.00 94.44 82 VAL A CA 1
ATOM 637 C C . VAL A 1 82 ? 18.966 -9.167 -21.552 1.00 94.44 82 VAL A C 1
ATOM 639 O O . VAL A 1 82 ? 19.026 -8.382 -20.609 1.00 94.44 82 VAL A O 1
ATOM 642 N N . ALA A 1 83 ? 19.816 -10.188 -21.677 1.00 96.12 83 ALA A N 1
ATOM 643 C CA . ALA A 1 83 ? 20.872 -10.472 -20.717 1.00 96.12 83 ALA A CA 1
ATOM 644 C C . ALA A 1 83 ? 22.033 -9.482 -20.801 1.00 96.12 83 ALA A C 1
ATOM 646 O O . ALA A 1 83 ? 22.615 -9.161 -19.766 1.00 96.12 83 ALA A O 1
ATOM 647 N N . ASP A 1 84 ? 22.373 -9.045 -22.013 1.00 96.06 84 ASP A N 1
ATOM 648 C CA . ASP A 1 84 ? 23.402 -8.032 -22.242 1.00 96.06 84 ASP A CA 1
ATOM 649 C C . ASP A 1 84 ? 22.923 -6.688 -21.703 1.00 96.06 84 ASP A C 1
ATOM 651 O O . ASP A 1 84 ? 23.571 -6.114 -20.835 1.00 96.06 84 ASP A O 1
ATOM 655 N N . VAL A 1 85 ? 21.717 -6.265 -22.096 1.00 95.25 85 VAL A N 1
ATOM 656 C CA . VAL A 1 85 ? 21.112 -5.006 -21.637 1.00 95.25 85 VAL A CA 1
ATOM 657 C C . VAL A 1 85 ? 20.988 -4.975 -20.109 1.00 95.25 85 VAL A C 1
ATOM 659 O O . VAL A 1 85 ? 21.338 -3.984 -19.476 1.00 95.25 85 VAL A O 1
ATOM 662 N N . ALA A 1 86 ? 20.555 -6.071 -19.479 1.00 96.19 86 ALA A N 1
ATOM 663 C CA . ALA A 1 86 ? 20.456 -6.142 -18.020 1.00 96.19 86 ALA A CA 1
ATOM 664 C C . ALA A 1 86 ? 21.808 -5.936 -17.319 1.00 96.19 86 ALA A C 1
ATOM 666 O O . ALA A 1 86 ? 21.861 -5.247 -16.303 1.00 96.19 86 ALA A O 1
ATOM 667 N N . ARG A 1 87 ? 22.896 -6.489 -17.873 1.00 96.00 87 ARG A N 1
ATOM 668 C CA . ARG A 1 87 ? 24.253 -6.280 -17.349 1.00 96.00 87 ARG A CA 1
ATOM 669 C C . ARG A 1 87 ? 24.727 -4.846 -17.556 1.00 96.00 87 ARG A C 1
ATOM 671 O O . ARG A 1 87 ? 25.243 -4.262 -16.615 1.00 96.00 87 ARG A O 1
ATOM 678 N N . THR A 1 88 ? 24.509 -4.273 -18.740 1.00 95.31 88 THR A N 1
ATOM 679 C CA . THR A 1 88 ? 24.905 -2.891 -19.062 1.00 95.31 88 THR A CA 1
ATOM 680 C C . THR A 1 88 ? 24.268 -1.865 -18.126 1.00 95.31 88 THR A C 1
ATOM 682 O O . THR A 1 88 ? 24.910 -0.883 -17.772 1.00 95.31 88 THR A O 1
ATOM 685 N N . PHE A 1 89 ? 23.020 -2.091 -17.712 1.00 93.69 89 PHE A N 1
ATOM 686 C CA . PHE A 1 89 ? 22.295 -1.204 -16.798 1.00 93.69 89 PHE A CA 1
ATOM 687 C C . PHE A 1 89 ? 22.289 -1.691 -15.339 1.00 93.69 89 PHE A C 1
ATOM 689 O O . PHE A 1 89 ? 21.482 -1.202 -14.551 1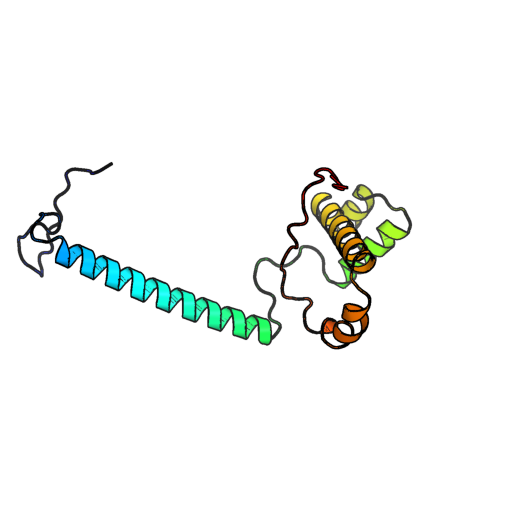.00 93.69 89 PHE A O 1
ATOM 696 N N . GLU A 1 90 ? 23.128 -2.677 -14.992 1.00 95.19 90 GLU A N 1
ATOM 697 C CA . GLU A 1 90 ? 23.259 -3.239 -13.636 1.00 95.19 90 GLU A CA 1
ATOM 698 C C . GLU A 1 90 ? 21.911 -3.573 -12.972 1.00 95.19 90 GLU A C 1
ATOM 700 O O . GLU A 1 90 ? 21.678 -3.369 -11.780 1.00 95.19 90 GLU A O 1
ATOM 705 N N . THR A 1 91 ? 20.975 -4.096 -13.763 1.00 94.88 91 THR A N 1
ATOM 706 C CA . THR A 1 91 ? 19.622 -4.414 -13.311 1.00 94.88 91 THR A CA 1
ATOM 707 C C . THR A 1 91 ? 19.299 -5.886 -13.524 1.00 94.88 91 THR A C 1
ATOM 709 O O . THR A 1 91 ? 19.987 -6.629 -14.222 1.00 94.88 91 THR A O 1
ATOM 712 N N . SER A 1 92 ? 18.211 -6.348 -12.913 1.00 95.62 92 SER A N 1
ATOM 713 C CA . SER A 1 92 ? 17.751 -7.717 -13.125 1.00 95.62 92 SER A CA 1
ATOM 714 C C . SER A 1 92 ? 17.255 -7.906 -14.560 1.00 95.62 92 SER A C 1
ATOM 716 O O . SER A 1 92 ? 16.536 -7.060 -15.098 1.00 95.62 92 SER A O 1
ATOM 718 N N . ARG A 1 93 ? 17.511 -9.087 -15.142 1.00 96.06 93 ARG A N 1
ATOM 719 C CA . ARG A 1 93 ? 16.850 -9.544 -16.380 1.00 96.06 93 ARG A CA 1
ATOM 720 C C . ARG A 1 93 ? 15.332 -9.339 -16.324 1.00 96.06 93 ARG A C 1
ATOM 722 O O . ARG A 1 93 ? 14.741 -8.918 -17.313 1.00 96.06 93 ARG A O 1
ATOM 729 N N . GLN A 1 94 ? 14.713 -9.564 -15.160 1.00 95.94 94 GLN A N 1
ATOM 730 C CA . GLN A 1 94 ? 13.272 -9.383 -14.963 1.00 95.94 94 GLN A CA 1
ATOM 731 C C . GLN A 1 94 ? 12.815 -7.940 -15.224 1.00 95.94 94 GLN A C 1
ATOM 733 O O . GLN A 1 94 ? 11.710 -7.731 -15.727 1.00 95.94 94 GLN A O 1
ATOM 738 N N . THR A 1 95 ? 13.641 -6.949 -14.880 1.00 94.31 95 THR A N 1
ATOM 739 C CA . THR A 1 95 ? 13.361 -5.529 -15.131 1.00 94.31 95 THR A CA 1
ATOM 740 C C . THR A 1 95 ? 13.302 -5.257 -16.630 1.00 94.31 95 THR A C 1
ATOM 742 O O . THR A 1 95 ? 12.330 -4.675 -17.105 1.00 94.31 95 THR A O 1
ATOM 745 N N . ILE A 1 96 ? 14.296 -5.738 -17.382 1.00 94.94 96 ILE A N 1
ATOM 746 C CA . ILE A 1 96 ? 14.380 -5.549 -18.836 1.00 94.94 96 ILE A CA 1
ATOM 747 C C . ILE A 1 96 ? 13.281 -6.329 -19.569 1.00 94.94 96 ILE A C 1
ATOM 749 O O . ILE A 1 96 ? 12.661 -5.791 -20.483 1.00 94.94 96 ILE A O 1
ATOM 753 N N . MET A 1 97 ? 12.969 -7.558 -19.139 1.00 93.50 97 MET A N 1
ATOM 754 C CA . MET A 1 97 ? 11.839 -8.319 -19.690 1.00 93.50 97 MET A CA 1
ATOM 755 C C . MET A 1 97 ? 10.524 -7.561 -19.516 1.00 93.50 97 MET A C 1
ATOM 757 O O . MET A 1 97 ? 9.815 -7.355 -20.491 1.00 93.50 97 MET A O 1
ATOM 761 N N . ARG A 1 98 ? 10.236 -7.062 -18.305 1.00 92.19 98 ARG A N 1
ATOM 762 C CA . ARG A 1 98 ? 9.028 -6.261 -18.046 1.00 92.19 98 ARG A CA 1
ATOM 763 C C . ARG A 1 98 ? 8.984 -4.980 -18.871 1.00 92.19 98 ARG A C 1
ATOM 765 O O . ARG A 1 98 ? 7.905 -4.590 -19.294 1.00 92.19 98 ARG A O 1
ATOM 772 N N . LEU A 1 99 ? 10.126 -4.325 -19.072 1.00 89.56 99 LEU A N 1
ATOM 773 C CA . LEU A 1 99 ? 10.215 -3.119 -19.892 1.00 89.56 99 LEU A CA 1
ATOM 774 C C . LEU A 1 99 ? 9.856 -3.413 -21.356 1.00 89.56 99 LEU A C 1
ATOM 776 O O . LEU A 1 99 ? 9.053 -2.693 -21.941 1.00 89.56 99 LEU A O 1
ATOM 780 N N . ARG A 1 100 ? 10.399 -4.499 -21.914 1.00 90.50 100 ARG A N 1
ATOM 781 C CA . ARG A 1 100 ? 10.087 -4.969 -23.268 1.00 90.50 100 ARG A CA 1
ATOM 782 C C . ARG A 1 100 ? 8.625 -5.388 -23.412 1.00 90.50 100 ARG A C 1
ATOM 784 O O . ARG A 1 100 ? 7.984 -5.040 -24.395 1.00 90.50 100 ARG A O 1
ATOM 791 N N . ASP A 1 101 ? 8.113 -6.154 -22.455 1.00 89.06 101 ASP A N 1
ATOM 792 C CA . ASP A 1 101 ? 6.749 -6.677 -22.511 1.00 89.06 101 ASP A CA 1
ATOM 793 C C . ASP A 1 101 ? 5.728 -5.533 -22.361 1.00 89.06 101 ASP A C 1
ATOM 795 O O . ASP A 1 101 ? 4.756 -5.491 -23.102 1.00 89.06 101 ASP A O 1
ATOM 799 N N . ALA A 1 102 ? 6.003 -4.530 -21.517 1.00 84.38 102 ALA A N 1
ATOM 800 C CA . ALA A 1 102 ? 5.169 -3.331 -21.408 1.00 84.38 102 ALA A CA 1
ATOM 801 C C . ALA A 1 102 ? 5.110 -2.510 -22.710 1.00 84.38 102 ALA A C 1
ATOM 803 O O . ALA A 1 102 ? 4.071 -1.922 -23.001 1.00 84.38 102 ALA A O 1
ATOM 804 N N . LEU A 1 103 ? 6.200 -2.471 -23.488 1.00 82.50 103 LEU A N 1
ATOM 805 C CA . LEU A 1 103 ? 6.201 -1.844 -24.813 1.00 82.50 103 LEU A CA 1
ATOM 806 C C . LEU A 1 103 ? 5.333 -2.645 -25.795 1.00 82.50 103 LEU A C 1
ATOM 808 O O . LEU A 1 103 ? 4.472 -2.073 -26.450 1.00 82.50 103 LEU A O 1
ATOM 812 N N . ARG A 1 104 ? 5.484 -3.976 -25.822 1.00 77.38 104 ARG A N 1
ATOM 813 C CA . ARG A 1 104 ? 4.654 -4.858 -26.663 1.00 77.38 104 ARG A CA 1
ATOM 814 C C . ARG A 1 104 ? 3.166 -4.747 -26.337 1.00 77.38 104 ARG A C 1
ATOM 816 O O . ARG A 1 104 ? 2.348 -4.692 -27.249 1.00 77.38 104 ARG A O 1
ATOM 823 N N . ASP A 1 105 ? 2.823 -4.697 -25.053 1.00 73.44 105 ASP A N 1
ATOM 824 C CA . ASP A 1 105 ? 1.443 -4.525 -24.596 1.00 73.44 105 ASP A CA 1
ATOM 825 C C . ASP A 1 105 ? 0.880 -3.163 -25.041 1.00 73.44 105 ASP A C 1
ATOM 827 O O . ASP A 1 105 ? -0.281 -3.075 -25.443 1.00 73.44 105 ASP A O 1
ATOM 831 N N . ALA A 1 106 ? 1.693 -2.099 -25.005 1.00 70.12 106 ALA A N 1
ATOM 832 C CA . ALA A 1 106 ? 1.302 -0.774 -25.486 1.00 70.12 106 ALA A CA 1
ATOM 833 C C . ALA A 1 106 ? 1.092 -0.748 -27.008 1.00 70.12 106 ALA A C 1
ATOM 835 O O . ALA A 1 106 ? 0.067 -0.240 -27.464 1.00 70.12 106 ALA A O 1
ATOM 836 N N . ASP A 1 107 ? 1.999 -1.351 -27.778 1.00 63.47 107 ASP A N 1
ATOM 837 C CA . ASP A 1 107 ? 1.885 -1.465 -29.236 1.00 63.47 107 ASP A CA 1
ATOM 838 C C . ASP A 1 107 ? 0.640 -2.274 -29.640 1.00 63.47 107 ASP A C 1
ATOM 840 O O . ASP A 1 107 ? -0.102 -1.880 -30.542 1.00 63.47 107 ASP A O 1
ATOM 844 N N . TYR A 1 108 ? 0.340 -3.358 -28.915 1.00 58.50 108 TYR A N 1
ATOM 845 C CA . TYR A 1 108 ? -0.877 -4.152 -29.108 1.00 58.50 108 TYR A CA 1
ATOM 846 C C . TYR A 1 108 ? -2.151 -3.341 -28.824 1.00 58.50 108 TYR A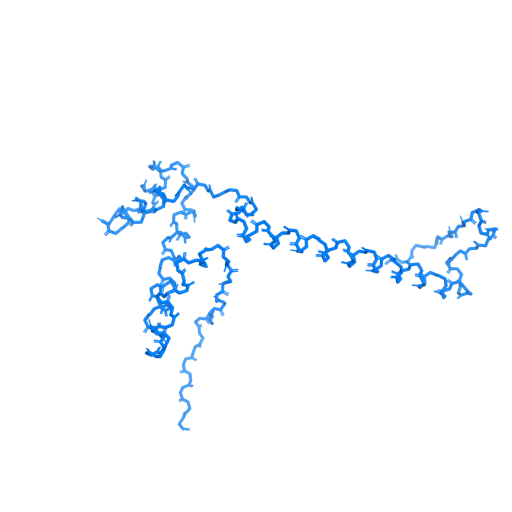 C 1
ATOM 848 O O . TYR A 1 108 ? -3.112 -3.394 -29.591 1.00 58.50 108 TYR A O 1
ATOM 856 N N . CYS A 1 109 ? -2.156 -2.537 -27.754 1.00 56.00 109 CYS A N 1
ATOM 857 C CA . CYS A 1 109 ? -3.279 -1.652 -27.443 1.00 56.00 109 CYS A CA 1
ATOM 858 C C . CYS A 1 109 ? -3.486 -0.563 -28.509 1.00 56.00 109 CYS A C 1
ATOM 860 O O . CYS A 1 109 ? -4.625 -0.182 -28.765 1.00 56.00 109 CYS A O 1
ATOM 862 N N . LEU A 1 110 ? -2.417 -0.061 -29.138 1.00 55.34 110 LEU A N 1
ATOM 863 C CA . LEU A 1 110 ? -2.518 0.917 -30.227 1.00 55.34 110 LEU A CA 1
ATOM 864 C C . LEU A 1 110 ? -3.049 0.295 -31.529 1.00 55.34 110 LEU A C 1
ATOM 866 O O . LEU A 1 110 ? -3.739 0.975 -32.286 1.00 55.34 110 LEU A O 1
ATOM 870 N N . GLY A 1 111 ? -2.762 -0.986 -31.772 1.00 56.47 111 GLY A N 1
ATOM 871 C CA . GLY A 1 111 ? -3.197 -1.711 -32.968 1.00 56.47 111 GLY A CA 1
ATOM 872 C C . GLY A 1 111 ? -4.669 -2.141 -32.978 1.00 56.47 111 GLY A C 1
ATOM 873 O O . GLY A 1 111 ? -5.218 -2.358 -34.054 1.00 56.47 111 GLY A O 1
ATOM 874 N N . PHE A 1 112 ? -5.319 -2.247 -31.812 1.00 52.28 112 PHE A N 1
ATOM 875 C CA . PHE A 1 112 ? -6.694 -2.765 -31.689 1.00 52.28 112 PHE A CA 1
ATOM 876 C C . PHE A 1 112 ? -7.747 -1.711 -31.333 1.00 52.28 112 PHE A C 1
ATOM 878 O O . PHE A 1 112 ? -8.912 -2.035 -31.100 1.00 52.28 112 PHE A O 1
ATOM 885 N N . ALA A 1 113 ? -7.351 -0.449 -31.236 1.00 46.75 113 ALA A N 1
ATOM 886 C CA . ALA A 1 113 ? -8.236 0.572 -30.725 1.00 46.75 113 ALA A CA 1
ATOM 887 C C . ALA A 1 113 ? -8.993 1.308 -31.853 1.00 46.75 113 ALA A C 1
ATOM 889 O O . ALA A 1 113 ? -8.382 1.695 -32.856 1.00 46.75 113 ALA A O 1
ATOM 890 N N . PRO A 1 114 ? -10.325 1.472 -31.718 1.00 50.66 114 PRO A N 1
ATOM 891 C CA . PRO A 1 114 ? -11.190 1.972 -32.787 1.00 50.66 114 PRO A CA 1
ATOM 892 C C . PRO A 1 114 ? -10.830 3.411 -33.174 1.00 50.66 114 PRO A C 1
ATOM 894 O O . PRO A 1 114 ? -10.378 4.186 -32.346 1.00 50.66 114 PRO A O 1
ATOM 897 N N . ALA A 1 115 ? -10.960 3.773 -34.455 1.00 51.97 115 ALA A N 1
ATOM 898 C CA . ALA A 1 115 ? -10.390 5.009 -35.013 1.00 51.97 115 ALA A CA 1
ATOM 899 C C . ALA A 1 115 ? -10.852 6.318 -34.328 1.00 51.97 115 ALA A C 1
ATOM 901 O O . ALA A 1 115 ? -10.146 7.323 -34.401 1.00 51.97 115 ALA A O 1
ATOM 902 N N . ASP A 1 116 ? -11.985 6.296 -33.631 1.00 48.69 116 ASP A N 1
ATOM 903 C CA . ASP A 1 116 ? -12.567 7.389 -32.845 1.00 48.69 116 ASP A CA 1
ATOM 904 C C . ASP A 1 116 ? -11.744 7.760 -31.596 1.00 48.69 116 ASP A C 1
ATOM 906 O O . ASP A 1 116 ? -11.695 8.928 -31.210 1.00 48.69 116 ASP A O 1
ATOM 910 N N . TRP A 1 117 ? -10.987 6.821 -31.021 1.00 47.22 117 TRP A N 1
ATOM 911 C CA . TRP A 1 117 ? -10.106 7.094 -29.878 1.00 47.22 117 TRP A CA 1
ATOM 912 C C . TRP A 1 117 ? -8.814 7.856 -30.259 1.00 47.22 117 TRP A C 1
ATOM 914 O O . TRP A 1 117 ? -8.113 8.373 -29.383 1.00 47.22 117 TRP A O 1
ATOM 924 N N . ARG A 1 118 ? -8.468 7.937 -31.560 1.00 48.16 118 ARG A N 1
ATOM 925 C CA . ARG A 1 118 ? -7.168 8.463 -32.033 1.00 48.16 118 ARG A CA 1
ATOM 926 C C . ARG A 1 118 ? -7.045 9.977 -31.867 1.00 48.16 118 ARG A C 1
ATOM 928 O O . ARG A 1 118 ? -5.939 10.449 -31.639 1.00 48.16 118 ARG A O 1
ATOM 935 N N . ASN A 1 119 ? -8.147 10.727 -31.926 1.00 45.25 119 ASN A N 1
ATOM 936 C CA . ASN A 1 119 ? -8.116 12.192 -31.807 1.00 45.25 119 ASN A CA 1
ATOM 937 C C . ASN A 1 119 ? -8.279 12.710 -30.371 1.00 45.25 119 ASN A C 1
ATOM 939 O O . ASN A 1 119 ? -7.886 13.839 -30.094 1.00 45.25 119 ASN A O 1
ATOM 943 N N . GLN A 1 120 ? -8.797 11.901 -29.443 1.00 40.66 120 GLN A N 1
ATOM 944 C CA . GLN A 1 120 ? -9.011 12.330 -28.055 1.00 40.66 120 GLN A CA 1
ATOM 945 C C . GLN A 1 120 ? -7.816 12.022 -27.132 1.00 40.66 120 GLN A C 1
ATOM 947 O O . GLN A 1 120 ? -7.664 12.631 -26.078 1.00 40.66 120 GLN A O 1
ATOM 952 N N . LEU A 1 121 ? -6.916 11.119 -27.539 1.00 45.78 121 LEU A N 1
ATOM 953 C CA . LEU A 1 121 ? -5.787 10.667 -26.714 1.00 45.78 121 LEU A CA 1
ATOM 954 C C . LEU A 1 121 ? -4.446 11.345 -27.012 1.00 45.78 121 LEU A C 1
ATOM 956 O O . LEU A 1 121 ? -3.513 11.176 -26.230 1.00 45.78 121 LEU A O 1
ATOM 960 N N . VAL A 1 122 ? -4.319 12.118 -28.092 1.00 46.09 122 VAL A N 1
ATOM 961 C CA . VAL A 1 122 ? -3.065 12.840 -28.380 1.00 46.09 122 VAL A CA 1
ATOM 962 C C . VAL A 1 122 ? -2.904 14.048 -27.450 1.00 46.09 122 VAL A C 1
ATOM 964 O O . VAL A 1 122 ? -1.799 14.315 -26.986 1.00 46.09 122 VAL A O 1
ATOM 967 N N . THR A 1 123 ? -4.000 14.723 -27.092 1.00 39.72 123 THR A N 1
ATOM 968 C CA . THR A 1 123 ? -3.954 15.951 -26.280 1.00 39.72 123 THR A CA 1
ATOM 969 C C . THR A 1 123 ? -3.954 15.685 -24.770 1.00 39.72 123 THR A C 1
ATOM 971 O O . THR A 1 123 ? -3.318 16.421 -24.025 1.00 39.72 123 THR A O 1
ATOM 974 N N . GLU A 1 124 ? -4.603 14.616 -24.289 1.00 40.91 124 GLU A N 1
ATOM 975 C CA . GLU A 1 124 ? -4.748 14.363 -22.840 1.00 40.91 124 GLU A CA 1
ATOM 976 C C . GLU A 1 124 ? -3.762 13.341 -22.243 1.00 40.91 124 GLU A C 1
ATOM 978 O O . GLU A 1 124 ? -3.664 13.219 -21.019 1.00 40.91 124 GLU A O 1
ATOM 983 N N . ARG A 1 125 ? -3.035 12.562 -23.058 1.00 41.03 125 ARG A N 1
ATOM 984 C CA . ARG A 1 125 ? -2.310 11.374 -22.558 1.00 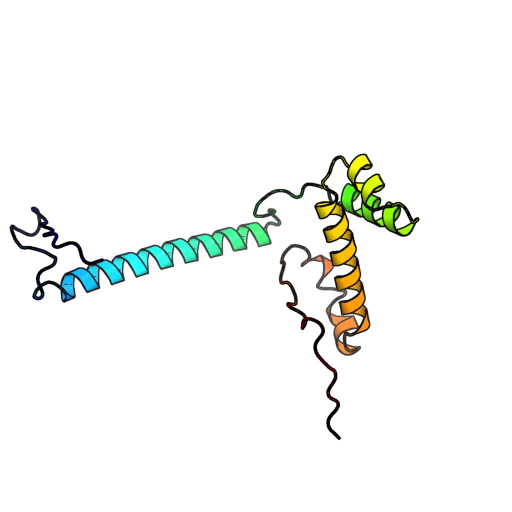41.03 125 ARG A CA 1
ATOM 985 C C . ARG A 1 125 ? -0.826 11.595 -22.258 1.00 41.03 125 ARG A C 1
ATOM 987 O O . ARG A 1 125 ? -0.277 10.831 -21.467 1.00 41.03 125 ARG A O 1
ATOM 994 N N . LEU A 1 126 ? -0.208 12.672 -22.757 1.00 41.81 126 LEU A N 1
ATOM 995 C CA . LEU A 1 126 ? 1.114 13.111 -22.275 1.00 41.81 126 LEU A CA 1
ATOM 996 C C . LEU A 1 126 ? 1.067 13.597 -20.812 1.00 41.81 126 LEU A C 1
ATOM 998 O O . LEU A 1 126 ? 2.073 13.520 -20.117 1.00 41.81 126 LEU A O 1
ATOM 1002 N N . ALA A 1 127 ? -0.110 13.993 -20.312 1.00 35.94 127 ALA A N 1
ATOM 1003 C CA . ALA A 1 127 ? -0.320 14.393 -18.918 1.00 35.94 127 ALA A CA 1
ATOM 1004 C C . ALA A 1 127 ? -0.640 13.221 -17.962 1.00 35.94 127 ALA A C 1
ATOM 1006 O O . ALA A 1 127 ? -0.675 13.404 -16.751 1.00 35.94 127 ALA A O 1
ATOM 1007 N N . ARG A 1 128 ? -0.886 12.001 -18.471 1.00 40.25 128 ARG A N 1
ATOM 1008 C CA . ARG A 1 128 ? -1.458 10.882 -17.688 1.00 40.25 128 ARG A CA 1
ATOM 1009 C C . ARG A 1 128 ? -0.563 9.640 -17.645 1.00 40.25 128 ARG A C 1
ATOM 1011 O O . ARG A 1 128 ? -1.054 8.520 -17.523 1.00 40.25 128 ARG A O 1
ATOM 1018 N N . CYS A 1 129 ? 0.751 9.820 -17.760 1.00 37.81 129 CYS A N 1
ATOM 1019 C CA . CYS A 1 129 ? 1.709 8.708 -17.754 1.00 37.81 129 CYS A CA 1
ATOM 1020 C C . CYS A 1 129 ? 1.987 8.142 -16.338 1.00 37.81 129 CYS A C 1
ATOM 1022 O O . CYS A 1 129 ? 2.616 7.094 -16.203 1.00 37.81 129 CYS A O 1
ATOM 1024 N N . GLU A 1 130 ? 1.470 8.771 -15.273 1.00 38.97 130 GLU A N 1
ATOM 1025 C CA . GLU A 1 130 ? 1.710 8.351 -13.878 1.00 38.97 130 GLU A CA 1
ATOM 1026 C C . GLU A 1 130 ? 0.619 7.468 -13.248 1.00 38.97 130 GLU A C 1
ATOM 1028 O O . GLU A 1 130 ? 0.818 6.911 -12.166 1.00 38.97 130 GLU A O 1
ATOM 1033 N N . LEU A 1 131 ? -0.522 7.248 -13.908 1.00 35.22 131 LEU A N 1
ATOM 1034 C CA . LEU A 1 131 ? -1.618 6.467 -13.325 1.00 35.22 131 LEU A CA 1
ATOM 1035 C C . LEU A 1 131 ? -1.814 5.133 -14.036 1.00 35.22 131 LEU A C 1
ATOM 1037 O O . LEU A 1 131 ? -2.674 4.933 -14.888 1.00 35.22 131 LEU A O 1
ATOM 1041 N N . ARG A 1 132 ? -1.001 4.180 -13.588 1.00 46.75 132 ARG A N 1
ATOM 1042 C CA . ARG A 1 132 ? -1.175 2.741 -13.766 1.00 46.75 132 ARG A CA 1
ATOM 1043 C C . ARG A 1 132 ? -2.636 2.315 -13.562 1.00 46.75 132 ARG A C 1
ATOM 1045 O O . ARG A 1 132 ? -3.103 2.226 -12.431 1.00 46.75 132 ARG A O 1
ATOM 1052 N N . THR A 1 133 ? -3.283 1.871 -14.633 1.00 38.31 133 THR A N 1
ATOM 1053 C CA . THR A 1 133 ? -4.214 0.739 -14.572 1.00 38.31 133 THR A CA 1
ATOM 1054 C C . THR A 1 133 ? -3.768 -0.266 -15.624 1.00 38.31 133 THR A C 1
ATOM 1056 O O . THR A 1 133 ? -3.551 0.067 -16.785 1.00 38.31 133 THR A O 1
ATOM 1059 N N . LYS A 1 134 ? -3.507 -1.498 -15.184 1.00 35.44 134 LYS A N 1
ATOM 1060 C CA . LYS A 1 134 ? -3.281 -2.610 -16.103 1.00 35.44 134 LYS A CA 1
ATOM 1061 C C . LYS A 1 134 ? -4.608 -2.876 -16.819 1.00 35.44 134 LYS A C 1
ATOM 1063 O O . LYS A 1 134 ? -5.585 -3.092 -16.099 1.00 35.44 134 LYS A O 1
ATOM 1068 N N . PRO A 1 135 ? -4.673 -2.986 -18.153 1.00 35.09 135 PRO A N 1
ATOM 1069 C CA . PRO A 1 135 ? -5.688 -3.848 -18.722 1.00 35.09 135 PRO A CA 1
ATOM 1070 C C . PRO A 1 135 ? -5.319 -5.276 -18.300 1.00 35.09 135 PRO A C 1
ATOM 1072 O O . PRO A 1 135 ? -4.265 -5.801 -18.658 1.00 35.09 135 PRO A O 1
ATOM 1075 N N . VAL A 1 136 ? -6.153 -5.908 -17.474 1.00 45.19 136 VAL A N 1
ATOM 1076 C CA . VAL A 1 136 ? -6.166 -7.372 -17.399 1.00 45.19 136 VAL A CA 1
ATOM 1077 C C . VAL A 1 136 ? -6.821 -7.825 -18.700 1.00 45.19 136 VAL A C 1
ATOM 1079 O O . VAL A 1 136 ? -8.026 -8.036 -18.757 1.00 45.19 136 VAL A O 1
ATOM 1082 N N . GLY A 1 137 ? -6.031 -7.856 -19.775 1.00 39.44 137 GLY A N 1
ATOM 1083 C CA . GLY A 1 137 ? -6.441 -8.458 -21.037 1.00 39.44 137 GLY A CA 1
ATOM 1084 C C . GLY A 1 137 ? -6.663 -9.961 -20.841 1.00 39.44 137 GLY A C 1
ATOM 1085 O O . GLY A 1 137 ? -6.004 -10.567 -19.983 1.00 39.44 137 GLY A O 1
ATOM 1086 N N . PRO A 1 138 ? -7.600 -10.570 -21.583 1.00 34.72 138 PRO A N 1
ATOM 1087 C CA . PRO A 1 138 ? -7.927 -11.975 -21.413 1.00 34.72 138 PRO A CA 1
ATOM 1088 C C . PRO A 1 138 ? -6.683 -12.816 -21.698 1.00 34.72 138 PRO A C 1
ATOM 1090 O O . PRO A 1 138 ? -5.999 -12.645 -22.708 1.00 34.72 138 PRO A O 1
ATOM 1093 N N . LYS A 1 139 ? -6.361 -13.726 -20.775 1.00 43.12 139 LYS A N 1
ATOM 1094 C CA . LYS A 1 139 ? -5.354 -14.751 -21.031 1.00 43.12 139 LYS A CA 1
ATOM 1095 C C . LYS A 1 139 ? -5.887 -15.613 -22.164 1.00 43.12 139 LYS A C 1
ATOM 1097 O O . LYS A 1 139 ? -6.926 -16.226 -21.966 1.00 43.12 139 LYS A O 1
ATOM 1102 N N . HIS A 1 140 ? -5.191 -15.596 -23.303 1.00 41.16 140 HIS A N 1
ATOM 1103 C CA . HIS A 1 140 ? -5.312 -16.515 -24.439 1.00 41.16 140 HIS A CA 1
ATOM 1104 C C . HIS A 1 140 ? -6.374 -17.604 -24.222 1.00 41.16 140 HIS A C 1
ATOM 1106 O O . HIS A 1 140 ? -6.100 -18.641 -23.620 1.00 41.16 140 HIS A O 1
ATOM 1112 N N . GLY A 1 141 ? -7.593 -17.316 -24.669 1.00 34.16 141 GLY A N 1
ATOM 1113 C CA . GLY A 1 141 ? -8.759 -18.170 -24.508 1.00 34.16 141 GLY A CA 1
ATOM 1114 C C . GLY A 1 141 ? -9.692 -17.934 -25.683 1.00 34.16 141 GLY A C 1
ATOM 1115 O O . GLY A 1 141 ? -10.408 -16.944 -25.696 1.00 34.16 141 GLY A O 1
ATOM 1116 N N . VAL A 1 142 ? -9.554 -18.817 -26.672 1.00 35.19 142 VAL A N 1
ATOM 1117 C CA . VAL A 1 142 ? -10.508 -19.234 -27.712 1.00 35.19 142 VAL A CA 1
ATOM 1118 C C . VAL A 1 142 ? -11.417 -18.145 -28.300 1.00 35.19 142 VAL A C 1
ATOM 1120 O O . VAL A 1 142 ? -12.365 -17.668 -27.686 1.00 35.19 142 VAL A O 1
ATOM 1123 N N . CYS A 1 143 ? -11.159 -17.827 -29.568 1.00 30.61 143 CYS A N 1
ATOM 1124 C CA . CYS A 1 143 ? -12.103 -17.146 -30.442 1.00 30.61 143 CYS A CA 1
ATOM 1125 C C . CYS A 1 143 ? -13.208 -18.150 -30.821 1.00 30.61 143 CYS A C 1
ATOM 1127 O O . CYS A 1 143 ? -13.040 -18.915 -31.767 1.00 30.61 143 CYS A O 1
ATOM 1129 N N . GLU A 1 144 ? -14.304 -18.202 -30.062 1.00 33.66 144 GLU A N 1
ATOM 1130 C CA . GLU A 1 144 ? -15.550 -18.795 -30.558 1.00 33.66 144 GLU A CA 1
ATOM 1131 C C . GLU A 1 144 ? -16.351 -17.693 -31.246 1.00 33.66 144 GLU A C 1
ATOM 1133 O O . GLU A 1 144 ? -17.008 -16.866 -30.616 1.00 33.66 144 GLU A O 1
ATOM 1138 N N . ILE A 1 145 ? -16.230 -17.656 -32.570 1.00 36.88 145 ILE A N 1
ATOM 1139 C CA . ILE A 1 145 ? -17.098 -16.872 -33.438 1.00 36.88 145 ILE A CA 1
ATOM 1140 C C . ILE A 1 145 ? -18.348 -17.735 -33.636 1.00 36.88 145 ILE A C 1
ATOM 1142 O O . ILE A 1 145 ? -18.327 -18.693 -34.407 1.00 36.88 145 ILE A O 1
ATOM 1146 N N . GLY A 1 146 ? -19.400 -17.459 -32.865 1.00 35.12 146 GLY A N 1
ATOM 1147 C CA . GLY A 1 146 ? -20.727 -18.021 -33.108 1.00 35.12 146 GLY A CA 1
ATOM 1148 C C . GLY A 1 146 ? -21.324 -17.423 -34.382 1.00 35.12 146 GLY A C 1
ATOM 1149 O O . GLY A 1 146 ? -21.222 -16.212 -34.591 1.00 35.12 146 GLY A O 1
ATOM 1150 N N . ALA A 1 147 ? -21.879 -18.296 -35.224 1.00 35.47 147 ALA A N 1
ATOM 1151 C CA . ALA A 1 147 ? -22.645 -17.962 -36.425 1.00 35.47 147 ALA A CA 1
ATOM 1152 C C . ALA A 1 147 ? -23.993 -17.305 -36.096 1.00 35.47 147 ALA A C 1
ATOM 1154 O O . ALA A 1 147 ? -24.548 -17.610 -35.014 1.00 35.47 147 ALA A O 1
#